Protein AF-M1PTQ7-F1 (afdb_monomer)

Mean predicted aligned error: 2.73 Å

Nearest PDB structures (foldseek):
  9ecn-assembly1_A  TM=9.969E-01  e=2.741E-18  Methanosarcina acetivorans C2A
  5a8k-assembly1_D  TM=1.002E+00  e=1.814E-17  Methanothermobacter wolfeii
  1hbm-assembly1_A  TM=9.998E-01  e=2.780E-17  Methanothermobacter thermautotrophicus
  5a8r-assembly2_J  TM=9.959E-01  e=5.115E-17  Methanothermobacter marburgensis
  7b2c-assembly1_A  TM=9.766E-01  e=1.109E-13  Candidatus Ethanoperedens thermophilum

Solvent-accessible surface area (backbone atoms only — not comparable to full-atom values): 9252 Å² total; per-residue (Å²): 110,89,71,41,51,69,34,33,38,57,31,32,65,72,64,53,72,73,43,63,68,94,39,47,55,54,47,74,81,67,27,52,68,73,57,23,55,53,50,22,65,72,46,30,85,46,75,46,77,55,74,39,67,35,64,70,55,48,72,74,61,45,43,50,48,50,53,55,55,50,24,56,52,51,46,52,48,48,29,66,75,68,70,48,67,93,81,42,75,71,52,53,54,48,42,43,33,41,63,56,81,69,50,83,72,75,11,48,65,41,60,78,95,64,62,42,51,28,46,34,74,91,34,44,47,70,67,60,54,44,69,70,44,67,33,47,61,74,33,73,89,37,66,66,60,22,50,47,49,36,50,56,53,43,50,49,49,50,46,63,64,64,70,94

Foldseek 3Di:
DVQWDKAKEALDPVVQVVDDVVRYPQLPVQFDPVVSNVVSVVRPGHMDMDGDDDPVVCVVDHLQVRLVVQLVVQLVCCCVVVVNDDDDPVSVVSSCCSRPVPDDFQFPADDPVLGDHTNALVRHDLVSLLVVQSLCRVCVPCVVRSVVSSVVVCCCRCPVPNVD

Structure (mmCIF, N/CA/C/O backbone):
data_AF-M1PTQ7-F1
#
_entry.id   AF-M1PTQ7-F1
#
loop_
_atom_site.group_PDB
_atom_site.id
_atom_site.type_symbol
_atom_site.label_atom_id
_atom_site.label_alt_id
_atom_site.label_comp_id
_atom_site.label_asym_id
_atom_site.label_entity_id
_atom_site.label_seq_id
_atom_site.pdbx_PDB_ins_code
_atom_site.Cartn_x
_atom_site.Cartn_y
_atom_site.Cartn_z
_atom_site.occupancy
_atom_site.B_iso_or_equiv
_atom_site.auth_seq_id
_atom_site.auth_comp_id
_atom_site.auth_asym_id
_atom_site.auth_atom_id
_atom_site.pdbx_PDB_model_num
ATOM 1 N N . VAL A 1 1 ? -4.845 10.391 -15.802 1.00 89.56 1 VAL A N 1
ATOM 2 C CA . VAL A 1 1 ? -4.223 9.327 -14.965 1.00 89.56 1 VAL A CA 1
ATOM 3 C C . VAL A 1 1 ? -4.794 9.469 -13.569 1.00 89.56 1 VAL A C 1
ATOM 5 O O . VAL A 1 1 ? -4.085 9.716 -12.604 1.00 89.56 1 VAL A O 1
ATOM 8 N N . ASP A 1 2 ? -6.119 9.417 -13.503 1.00 96.50 2 ASP A N 1
ATOM 9 C CA . ASP A 1 2 ? -6.883 10.065 -12.429 1.00 96.50 2 ASP A CA 1
ATOM 10 C C . ASP A 1 2 ? -6.934 9.187 -11.172 1.00 96.50 2 ASP A C 1
ATOM 12 O O . ASP A 1 2 ? -7.308 9.625 -10.092 1.00 96.50 2 ASP A O 1
ATOM 16 N N . ASP A 1 3 ? -6.502 7.940 -11.330 1.00 97.75 3 ASP A N 1
ATOM 17 C CA . ASP A 1 3 ? -6.319 6.915 -10.317 1.00 97.75 3 ASP A CA 1
ATOM 18 C C . ASP A 1 3 ? -4.918 6.930 -9.674 1.00 97.75 3 ASP A C 1
ATOM 20 O O . ASP A 1 3 ? -4.655 6.149 -8.762 1.00 97.75 3 ASP A O 1
ATOM 24 N N . CYS A 1 4 ? -4.017 7.810 -10.124 1.00 98.38 4 CYS A N 1
ATOM 25 C CA . CYS A 1 4 ? -2.666 7.950 -9.583 1.00 98.38 4 CYS A CA 1
ATOM 26 C C . CYS A 1 4 ? -2.632 8.969 -8.440 1.00 98.38 4 CYS A C 1
ATOM 28 O O . CYS A 1 4 ? -2.864 10.158 -8.660 1.00 98.38 4 CYS A O 1
ATOM 30 N N . TYR A 1 5 ? -2.288 8.532 -7.230 1.00 98.56 5 TYR A N 1
ATOM 31 C CA . TYR A 1 5 ? -2.229 9.402 -6.054 1.00 98.56 5 TYR A CA 1
ATOM 32 C C . TYR A 1 5 ? -1.288 8.858 -4.972 1.00 98.56 5 TYR A C 1
ATOM 34 O O . TYR A 1 5 ? -0.859 7.702 -5.003 1.00 98.56 5 TYR A O 1
ATOM 42 N N . VAL A 1 6 ? -0.999 9.704 -3.982 1.00 98.69 6 VAL A N 1
ATOM 43 C CA . VAL A 1 6 ? -0.310 9.326 -2.744 1.00 98.69 6 VAL A CA 1
ATOM 44 C C . VAL A 1 6 ? -1.160 9.759 -1.560 1.00 98.69 6 VAL A C 1
ATOM 46 O O . VAL A 1 6 ? -1.653 10.886 -1.527 1.00 98.69 6 VAL A O 1
ATOM 49 N N . LYS A 1 7 ? -1.323 8.863 -0.589 1.00 98.69 7 LYS A N 1
ATOM 50 C CA . LYS A 1 7 ? -1.842 9.196 0.741 1.00 98.69 7 LYS A CA 1
ATOM 51 C C . LYS A 1 7 ? -0.894 8.695 1.816 1.00 98.69 7 LYS A C 1
ATOM 53 O O . LYS A 1 7 ? -0.064 7.830 1.548 1.00 98.69 7 LYS A O 1
ATOM 58 N N . VAL A 1 8 ? -1.032 9.211 3.028 1.00 98.69 8 VAL A N 1
ATOM 59 C CA . VAL A 1 8 ? -0.227 8.820 4.185 1.00 98.69 8 VAL A CA 1
ATOM 60 C C . VAL A 1 8 ? -1.081 8.233 5.296 1.00 98.69 8 VAL A C 1
ATOM 62 O O . VAL A 1 8 ? -2.249 8.585 5.433 1.00 98.69 8 VAL A O 1
ATOM 65 N N . PHE A 1 9 ? -0.498 7.353 6.100 1.00 98.56 9 PHE A N 1
ATOM 66 C CA . PHE A 1 9 ? -1.035 6.960 7.401 1.00 98.56 9 PHE A CA 1
ATOM 67 C C . PHE A 1 9 ? 0.083 6.965 8.442 1.00 98.56 9 PHE A C 1
ATOM 69 O O . PHE A 1 9 ? 1.259 6.797 8.113 1.00 98.56 9 PHE A O 1
ATOM 76 N N . THR A 1 10 ? -0.298 7.158 9.697 1.00 98.62 10 THR A N 1
ATOM 77 C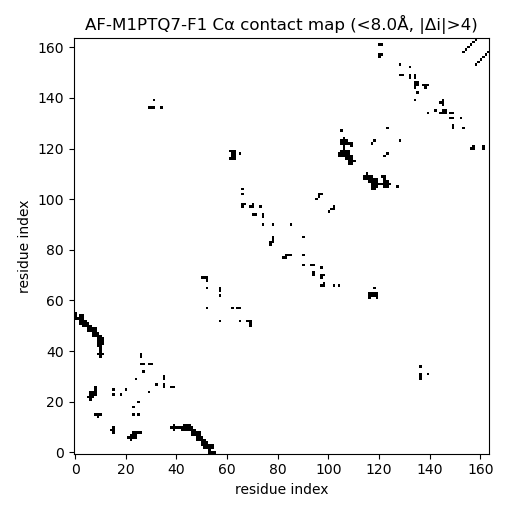 CA . THR A 1 10 ? 0.590 7.172 10.861 1.00 98.62 10 THR A CA 1
ATOM 78 C C . THR A 1 10 ? -0.169 6.617 12.066 1.00 98.62 10 THR A C 1
ATOM 80 O O . THR A 1 10 ? -1.402 6.633 12.076 1.00 98.62 10 THR A O 1
ATOM 83 N N . GLY A 1 11 ? 0.558 6.088 13.050 1.00 98.12 11 GLY A N 1
ATOM 84 C CA . GLY A 1 11 ? 0.010 5.739 14.363 1.00 98.12 11 GLY A CA 1
ATOM 85 C C . GLY A 1 11 ? 0.070 6.892 15.370 1.00 98.12 11 GLY A C 1
ATOM 86 O O . GLY A 1 11 ? -0.420 6.741 16.486 1.00 98.12 11 GLY A O 1
ATOM 87 N N . ASP A 1 12 ? 0.676 8.017 14.983 1.00 98.19 12 ASP A N 1
ATOM 88 C CA . ASP A 1 12 ? 0.768 9.245 15.771 1.00 98.19 12 ASP A CA 1
ATOM 89 C C . ASP A 1 12 ? -0.435 10.153 15.488 1.00 98.19 12 ASP A C 1
ATOM 91 O O . ASP A 1 12 ? -0.528 10.741 14.409 1.00 98.19 12 ASP A O 1
ATOM 95 N N . ASP A 1 13 ? -1.357 10.239 16.448 1.00 96.88 13 ASP A N 1
ATOM 96 C CA . ASP A 1 13 ? -2.594 11.015 16.316 1.00 96.88 13 ASP A CA 1
ATOM 97 C C . ASP A 1 13 ? -2.322 12.524 16.189 1.00 96.88 13 ASP A C 1
ATOM 99 O O . ASP A 1 13 ? -2.987 13.187 15.399 1.00 96.88 13 ASP A O 1
ATOM 103 N N . GLU A 1 14 ? -1.299 13.056 16.872 1.00 96.44 14 GLU A N 1
ATOM 104 C CA . GLU A 1 14 ? -0.935 14.479 16.766 1.00 96.44 14 GLU A CA 1
ATOM 105 C C . GLU A 1 14 ? -0.475 14.805 15.340 1.00 96.44 14 GLU A C 1
ATOM 107 O O . GLU A 1 14 ? -0.935 15.766 14.726 1.00 96.44 14 GLU A O 1
ATOM 112 N N . MET A 1 15 ? 0.373 13.944 14.767 1.00 96.50 15 MET A N 1
ATOM 113 C CA . MET A 1 15 ? 0.805 14.092 13.376 1.00 96.50 15 MET A CA 1
ATOM 114 C C . MET A 1 15 ? -0.359 13.902 12.394 1.00 96.50 15 MET A C 1
ATOM 116 O O . MET A 1 15 ? -0.412 14.570 11.364 1.00 96.50 15 MET A O 1
ATOM 120 N N . ALA A 1 16 ? -1.275 12.969 12.670 1.00 97.31 16 ALA A N 1
ATOM 121 C CA . ALA A 1 16 ? -2.433 12.731 11.816 1.00 97.31 16 ALA A CA 1
ATOM 122 C C . ALA A 1 16 ? -3.366 13.951 11.762 1.00 97.31 16 ALA A C 1
ATOM 124 O O . ALA A 1 16 ? -3.870 14.265 10.683 1.00 97.31 16 ALA A O 1
ATOM 125 N N . ASP A 1 17 ? -3.567 14.637 12.888 1.00 96.69 17 ASP A N 1
ATOM 126 C CA . ASP A 1 17 ? -4.433 15.816 12.991 1.00 96.69 17 ASP A CA 1
ATOM 127 C C . ASP A 1 17 ? -3.871 17.037 12.240 1.00 96.69 17 ASP A C 1
ATOM 129 O O . ASP A 1 17 ? -4.643 17.837 11.703 1.00 96.69 17 ASP A O 1
ATOM 133 N N . ASP A 1 18 ? -2.544 17.140 12.123 1.00 96.81 18 ASP A N 1
ATOM 134 C CA . ASP A 1 18 ? -1.862 18.206 11.375 1.00 96.81 18 ASP A CA 1
ATOM 135 C C . ASP A 1 18 ? -1.809 17.958 9.852 1.00 96.81 18 ASP A C 1
ATOM 137 O O . ASP A 1 18 ? -1.498 18.865 9.070 1.00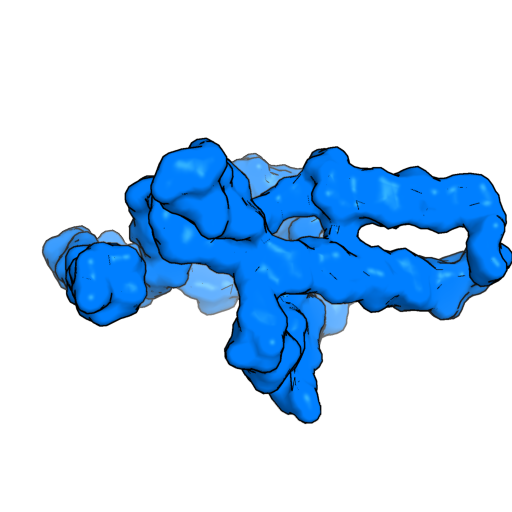 96.81 18 ASP A O 1
ATOM 141 N N . ILE A 1 19 ? -2.105 16.737 9.394 1.00 97.44 19 ILE A N 1
ATOM 142 C CA . ILE A 1 19 ? -2.119 16.399 7.966 1.00 97.44 19 ILE A CA 1
ATOM 143 C C . ILE A 1 19 ? -3.473 16.764 7.356 1.00 97.44 19 ILE A C 1
ATOM 145 O O . ILE A 1 19 ? -4.530 16.308 7.786 1.00 97.44 19 ILE A O 1
ATOM 149 N N . GLU A 1 20 ? -3.429 17.508 6.251 1.00 97.81 20 GLU A N 1
ATOM 150 C CA . GLU A 1 20 ? -4.610 17.851 5.462 1.00 97.81 20 GLU A CA 1
ATOM 151 C C . GLU A 1 20 ? -5.433 16.585 5.085 1.00 97.81 20 GLU A C 1
ATOM 153 O O . GLU A 1 20 ? -4.912 15.685 4.406 1.00 97.81 20 GLU A O 1
ATOM 158 N N . PRO A 1 21 ? -6.725 16.499 5.478 1.00 97.19 21 PRO A N 1
ATOM 159 C CA . PRO A 1 21 ? -7.529 15.280 5.370 1.00 97.19 21 PRO A CA 1
ATOM 160 C C . PRO A 1 21 ? -7.599 14.618 3.991 1.00 97.19 21 PRO A C 1
ATOM 162 O O . PRO A 1 21 ? -7.747 13.394 3.922 1.00 97.19 21 PRO A O 1
ATOM 165 N N . GLN A 1 22 ? -7.490 15.366 2.886 1.00 97.50 22 GLN A N 1
ATOM 166 C CA . GLN A 1 22 ? -7.474 14.757 1.542 1.00 97.50 22 GLN A CA 1
ATOM 167 C C . GLN A 1 22 ? -6.289 13.796 1.326 1.00 97.50 22 GLN A C 1
ATOM 169 O O . GLN A 1 22 ? -6.419 12.837 0.555 1.00 97.50 22 GLN A O 1
ATOM 174 N N . PHE A 1 23 ? -5.173 13.995 2.034 1.00 98.19 23 PHE A N 1
ATOM 175 C CA . PHE A 1 23 ? -3.968 13.166 1.924 1.00 98.19 23 PHE A CA 1
ATOM 176 C C . PHE A 1 23 ? -3.868 12.088 3.005 1.00 98.19 23 PHE A C 1
ATOM 178 O O . PHE A 1 23 ? -2.992 11.231 2.920 1.00 98.19 23 PHE A O 1
ATOM 185 N N . LEU A 1 24 ? -4.766 12.080 3.991 1.00 98.44 24 LEU A N 1
ATOM 186 C CA . LEU A 1 24 ? -4.711 11.162 5.123 1.00 98.44 24 LEU A CA 1
ATOM 187 C C . LEU A 1 24 ? -5.584 9.914 4.902 1.00 98.44 24 LEU A C 1
ATOM 189 O O . LEU A 1 24 ? -6.778 9.991 4.598 1.00 98.44 24 LEU A O 1
ATOM 193 N N . LEU A 1 25 ? -5.001 8.740 5.125 1.00 98.38 25 LEU A N 1
ATOM 194 C CA . LEU A 1 25 ? -5.713 7.493 5.401 1.00 98.38 25 LEU A CA 1
ATOM 195 C C . LEU A 1 25 ? -5.934 7.396 6.914 1.00 98.38 25 LEU A C 1
ATOM 197 O O . LEU A 1 25 ? -5.125 6.839 7.650 1.00 98.38 25 LEU A O 1
ATOM 201 N N . ASN A 1 26 ? -7.033 7.988 7.378 1.00 97.62 26 ASN A N 1
ATOM 202 C CA . ASN A 1 26 ? -7.331 8.08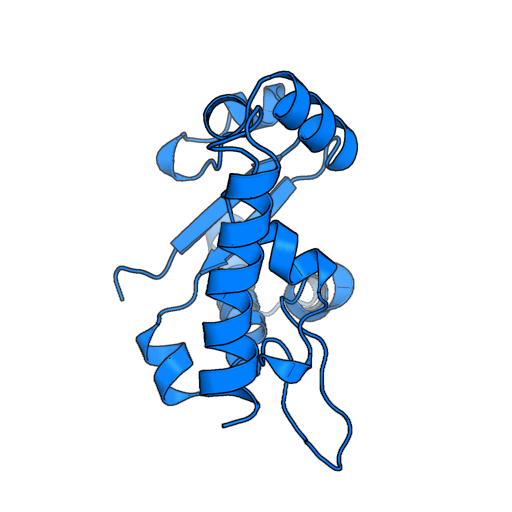7 8.804 1.00 97.62 26 ASN A CA 1
ATOM 203 C C . ASN A 1 26 ? -7.757 6.718 9.373 1.00 97.62 26 ASN A C 1
ATOM 205 O O . ASN A 1 26 ? -8.813 6.191 9.010 1.00 97.62 26 ASN A O 1
ATOM 209 N N . LEU A 1 27 ? -6.939 6.158 10.270 1.00 97.50 27 LEU A N 1
ATOM 210 C CA . LEU A 1 27 ? -7.139 4.817 10.823 1.00 97.50 27 LEU A CA 1
ATOM 211 C C . LEU A 1 27 ? -8.411 4.715 11.677 1.00 97.50 27 LEU A C 1
ATOM 213 O O . LEU A 1 27 ? -9.149 3.742 11.539 1.00 97.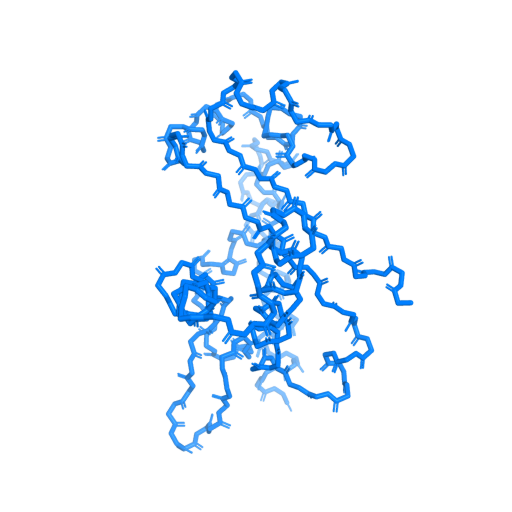50 27 LEU A O 1
ATOM 217 N N . ASP A 1 28 ? -8.730 5.733 12.476 1.00 96.75 28 ASP A N 1
ATOM 218 C CA . ASP A 1 28 ? -9.930 5.738 13.326 1.00 96.75 28 ASP A CA 1
ATOM 219 C C . ASP A 1 28 ? -11.233 5.835 12.517 1.00 96.75 28 ASP A C 1
ATOM 221 O O . ASP A 1 28 ? -12.276 5.337 12.941 1.00 96.75 28 ASP A O 1
ATOM 225 N N . LYS A 1 29 ? -11.186 6.433 11.319 1.00 96.31 29 LYS A N 1
ATOM 226 C CA . LYS A 1 29 ? -12.326 6.452 10.384 1.00 96.31 29 LYS A CA 1
ATOM 227 C C . LYS A 1 29 ? -12.474 5.146 9.609 1.00 96.31 29 LYS A C 1
ATOM 229 O O . LYS A 1 29 ? -13.583 4.793 9.208 1.00 96.31 29 LYS A O 1
ATOM 234 N N . LEU A 1 30 ? -11.365 4.468 9.321 1.00 96.81 30 LEU A N 1
ATOM 235 C CA . LEU A 1 30 ? -11.353 3.289 8.454 1.00 96.81 30 LEU A CA 1
ATOM 236 C C . LEU A 1 30 ? -11.580 1.984 9.218 1.00 96.81 30 LEU A C 1
ATOM 238 O O . LEU A 1 30 ? -12.140 1.049 8.637 1.00 96.81 30 LEU A O 1
ATOM 242 N N . PHE A 1 31 ? -11.172 1.909 10.484 1.00 97.94 31 PHE A N 1
ATOM 243 C CA . PHE A 1 31 ? -11.159 0.673 11.260 1.00 97.94 31 PHE A CA 1
ATOM 244 C C . PHE A 1 31 ? -12.025 0.768 12.524 1.00 97.94 31 PHE A C 1
ATOM 246 O O . PHE A 1 31 ? -12.121 1.831 13.134 1.00 97.94 31 PHE A O 1
ATOM 253 N N . PRO A 1 32 ? -12.621 -0.351 12.982 1.00 97.44 32 PRO A N 1
ATOM 254 C CA . PRO A 1 32 ? -13.226 -0.419 14.309 1.00 97.44 32 PRO A CA 1
ATOM 255 C C . PRO A 1 32 ? -12.213 -0.048 15.398 1.00 97.44 32 PRO A C 1
ATOM 257 O O . PRO A 1 32 ? -11.045 -0.415 15.293 1.00 97.44 32 PRO A O 1
ATOM 260 N N . ALA A 1 33 ? -12.666 0.590 16.482 1.00 97.31 33 ALA A N 1
ATOM 261 C CA . ALA A 1 33 ? -11.794 1.176 17.509 1.00 97.31 33 ALA A CA 1
ATOM 262 C C . ALA A 1 33 ? -10.698 0.228 18.038 1.00 97.31 33 ALA A C 1
ATOM 264 O O . ALA A 1 33 ? -9.547 0.628 18.189 1.00 97.31 33 ALA A O 1
ATOM 265 N N . LYS A 1 34 ? -11.027 -1.052 18.272 1.00 96.75 34 LYS A N 1
ATOM 266 C CA . LYS A 1 34 ? -10.047 -2.057 18.720 1.00 96.75 34 LYS A CA 1
ATOM 267 C C . LYS A 1 34 ? -8.948 -2.298 17.677 1.00 96.75 34 LYS A C 1
ATOM 269 O O . LYS A 1 34 ? -7.777 -2.382 18.036 1.00 96.75 34 LYS A O 1
ATOM 274 N N . SER A 1 35 ? -9.325 -2.417 16.406 1.00 96.81 35 SER A N 1
ATOM 275 C CA . SER A 1 35 ? -8.388 -2.625 15.299 1.00 96.81 35 SER A CA 1
ATOM 276 C C . SER A 1 35 ? -7.573 -1.364 15.027 1.00 96.81 35 SER A C 1
ATOM 278 O O . SER A 1 35 ? -6.361 -1.462 14.875 1.00 96.81 35 SER A O 1
ATOM 280 N N . ALA A 1 36 ? -8.203 -0.184 15.049 1.00 98.12 36 ALA A N 1
ATOM 281 C CA . ALA A 1 36 ? -7.516 1.097 14.905 1.00 98.12 36 ALA A CA 1
ATOM 282 C C . ALA A 1 36 ? -6.432 1.265 15.980 1.00 98.12 36 ALA A C 1
ATOM 284 O O . ALA A 1 36 ? -5.279 1.519 15.646 1.00 98.12 36 ALA A O 1
ATOM 285 N N . ALA A 1 37 ? -6.755 1.015 17.253 1.00 98.25 37 ALA A N 1
ATOM 286 C CA . ALA A 1 37 ? -5.785 1.082 18.346 1.00 98.25 37 ALA A CA 1
ATOM 287 C C . ALA A 1 37 ? -4.611 0.101 18.163 1.00 98.25 37 ALA A C 1
ATOM 289 O O . ALA A 1 37 ? -3.459 0.475 18.375 1.00 98.25 37 ALA A O 1
ATOM 290 N N . ALA A 1 38 ? -4.886 -1.136 17.735 1.00 98.19 38 ALA A N 1
ATOM 291 C CA . ALA A 1 38 ? -3.842 -2.126 17.471 1.00 98.19 38 ALA A CA 1
AT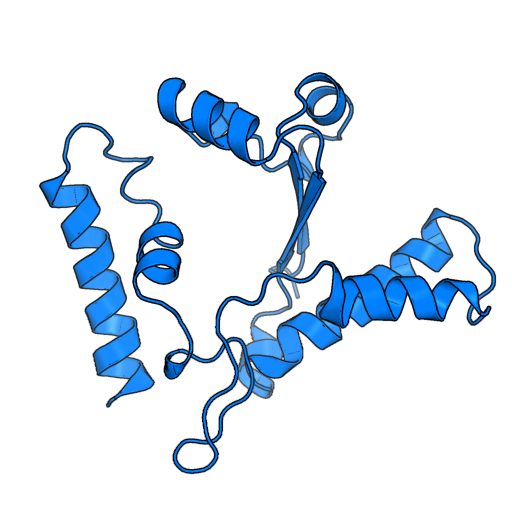OM 292 C C . ALA A 1 38 ? -2.929 -1.711 16.304 1.00 98.19 38 ALA A C 1
ATOM 294 O O . ALA A 1 38 ? -1.708 -1.822 16.408 1.00 98.19 38 ALA A O 1
ATOM 295 N N . LEU A 1 39 ? -3.509 -1.191 15.219 1.00 98.19 39 LEU A N 1
ATOM 296 C CA . LEU A 1 39 ? -2.765 -0.700 14.059 1.00 98.19 39 LEU A CA 1
ATOM 297 C C . LEU A 1 39 ? -1.922 0.526 14.415 1.00 98.19 39 LEU A C 1
ATOM 299 O O . LEU A 1 39 ? -0.740 0.555 14.087 1.00 98.19 39 LEU A O 1
ATOM 303 N N . LYS A 1 40 ? -2.483 1.497 15.144 1.00 98.38 40 LYS A N 1
ATOM 304 C CA . LYS A 1 40 ? -1.739 2.670 15.623 1.00 98.38 40 LYS A CA 1
ATOM 305 C C . LYS A 1 40 ? -0.564 2.266 16.508 1.00 98.38 40 LYS A C 1
ATOM 307 O O . LYS A 1 40 ? 0.542 2.754 16.306 1.00 98.38 40 LYS A O 1
ATOM 312 N N . ALA A 1 41 ? -0.763 1.314 17.420 1.00 98.50 41 ALA A N 1
ATOM 313 C CA . ALA A 1 41 ? 0.317 0.790 18.252 1.00 98.50 41 ALA A CA 1
ATOM 314 C C . ALA A 1 41 ? 1.417 0.090 17.430 1.00 98.50 41 ALA A C 1
ATOM 316 O O . ALA A 1 41 ? 2.596 0.246 17.740 1.00 98.50 41 ALA A O 1
ATOM 317 N N . ALA A 1 42 ? 1.048 -0.657 16.385 1.00 98.19 42 ALA A N 1
ATOM 318 C CA . ALA A 1 42 ? 2.001 -1.351 15.519 1.00 98.19 42 ALA A CA 1
ATOM 319 C C . ALA A 1 42 ? 2.786 -0.396 14.602 1.00 98.19 42 ALA A C 1
ATOM 321 O O . ALA A 1 42 ? 3.976 -0.602 14.377 1.00 98.19 42 ALA A O 1
ATOM 322 N N . VAL A 1 43 ? 2.130 0.648 14.087 1.00 98.00 43 VAL A N 1
ATOM 323 C CA . VAL A 1 43 ? 2.762 1.691 13.262 1.00 98.00 43 VAL A CA 1
ATOM 324 C C . VAL A 1 43 ? 3.613 2.631 14.124 1.00 98.00 43 VAL A C 1
ATOM 326 O O . VAL A 1 43 ? 4.661 3.106 13.685 1.00 98.00 43 VAL A O 1
ATOM 329 N N . GLY A 1 44 ? 3.193 2.882 15.365 1.00 97.88 44 GLY A N 1
ATOM 330 C CA . GLY A 1 44 ? 3.859 3.795 16.285 1.00 97.88 44 GLY A CA 1
ATOM 331 C C . GLY A 1 44 ? 3.937 5.213 15.718 1.00 97.88 44 GLY A C 1
ATOM 332 O O . GLY A 1 44 ? 3.033 5.673 15.027 1.00 97.88 44 GLY A O 1
ATOM 333 N N . LYS A 1 45 ? 5.055 5.899 15.976 1.00 97.69 45 LYS A N 1
ATOM 334 C CA . LYS A 1 45 ? 5.297 7.266 15.481 1.00 97.69 45 LYS A CA 1
ATOM 335 C C . LYS A 1 45 ? 5.782 7.343 14.030 1.00 97.69 45 LYS A C 1
ATOM 337 O O . LYS A 1 45 ? 6.214 8.397 13.571 1.00 97.69 45 LYS A O 1
ATOM 342 N N . SER A 1 46 ? 5.799 6.221 13.317 1.00 97.25 46 SER A N 1
ATOM 343 C CA . SER A 1 46 ? 6.208 6.194 11.916 1.00 97.25 46 SER A CA 1
ATOM 344 C C . SER A 1 46 ? 5.071 6.641 11.003 1.00 97.25 46 SER A C 1
ATOM 346 O O . SER A 1 46 ? 3.900 6.389 11.269 1.00 97.25 46 SER A O 1
ATOM 348 N N . MET A 1 47 ? 5.435 7.250 9.877 1.00 96.56 47 MET A N 1
ATOM 349 C CA . MET A 1 47 ? 4.512 7.608 8.806 1.00 96.56 47 MET A CA 1
ATOM 350 C C . MET A 1 47 ? 4.858 6.817 7.547 1.00 96.56 47 MET A C 1
ATOM 352 O O . MET A 1 47 ? 6.026 6.715 7.168 1.00 96.56 47 MET A O 1
ATOM 356 N N . PHE A 1 48 ? 3.835 6.301 6.874 1.00 98.38 48 PHE A N 1
ATOM 357 C CA . PHE A 1 48 ? 3.968 5.527 5.645 1.00 98.38 48 PHE A CA 1
ATOM 358 C C . PHE A 1 48 ? 3.175 6.170 4.514 1.00 98.38 48 PHE A C 1
ATOM 360 O O . PHE A 1 48 ? 2.092 6.707 4.732 1.00 98.38 48 PHE A O 1
ATOM 367 N N . GLN A 1 49 ? 3.709 6.083 3.296 1.00 98.62 49 GLN A N 1
ATOM 368 C CA . GLN A 1 49 ? 3.043 6.527 2.073 1.00 98.62 49 GLN A CA 1
ATOM 369 C C . GLN A 1 49 ? 2.437 5.325 1.341 1.00 98.62 49 GLN A C 1
ATOM 371 O O . GLN A 1 49 ? 3.148 4.393 0.969 1.00 98.62 49 GLN A O 1
ATOM 376 N N . ALA A 1 50 ? 1.132 5.372 1.087 1.00 98.19 50 ALA A N 1
ATOM 377 C CA . ALA A 1 50 ? 0.438 4.482 0.168 1.00 98.19 50 ALA A CA 1
ATOM 378 C C . ALA A 1 50 ? 0.431 5.127 -1.226 1.00 98.19 50 ALA A C 1
ATOM 380 O O . ALA A 1 50 ? -0.313 6.080 -1.479 1.00 98.19 50 ALA A O 1
ATOM 381 N N . VAL A 1 51 ? 1.293 4.629 -2.116 1.00 98.50 51 VAL A N 1
ATOM 382 C CA . VAL A 1 51 ? 1.491 5.171 -3.468 1.00 98.50 51 VAL A CA 1
ATOM 383 C C . VAL A 1 51 ? 0.781 4.300 -4.496 1.00 98.50 51 VAL A C 1
ATOM 385 O O . VAL A 1 51 ? 1.072 3.111 -4.619 1.00 98.50 51 VAL A O 1
ATOM 388 N N . HIS A 1 52 ? -0.116 4.910 -5.266 1.00 98.38 52 HIS A N 1
ATOM 389 C CA . HIS A 1 52 ? -0.836 4.274 -6.363 1.00 98.38 52 HIS A CA 1
ATOM 390 C C . HIS A 1 52 ? -0.337 4.858 -7.686 1.00 98.38 52 HIS A C 1
ATOM 392 O O . HIS A 1 52 ? -0.512 6.048 -7.947 1.00 98.38 52 HIS A O 1
ATOM 398 N N . ILE A 1 53 ? 0.307 4.029 -8.513 1.00 98.62 53 ILE A N 1
ATOM 399 C CA . ILE A 1 53 ? 0.717 4.416 -9.872 1.00 98.62 53 ILE A CA 1
ATOM 400 C C . ILE A 1 53 ? -0.474 4.286 -10.836 1.00 98.62 53 ILE A C 1
ATOM 402 O O . ILE A 1 53 ? -1.415 3.555 -10.526 1.00 98.62 53 ILE A O 1
ATOM 406 N N . PRO A 1 54 ? -0.456 4.930 -12.018 1.00 98.69 54 PRO A N 1
ATOM 407 C CA . PRO A 1 54 ? -1.582 4.838 -12.938 1.00 98.69 54 PRO A CA 1
ATOM 408 C C . PRO A 1 54 ? -1.823 3.393 -13.397 1.00 98.69 54 PRO A C 1
ATOM 410 O O . PRO A 1 54 ? -0.898 2.723 -13.870 1.00 98.69 54 PRO A O 1
ATOM 413 N N . THR A 1 55 ? -3.075 2.938 -13.379 1.00 98.62 55 THR A N 1
ATOM 414 C CA . THR A 1 55 ? -3.466 1.596 -13.847 1.00 98.62 55 THR A CA 1
ATOM 415 C C . THR A 1 55 ? -3.016 1.366 -15.286 1.00 98.62 55 THR A C 1
ATOM 417 O O . THR A 1 55 ? -2.549 0.283 -15.626 1.00 98.62 55 THR A O 1
ATOM 420 N N . THR A 1 56 ? -3.084 2.393 -16.141 1.00 98.44 56 THR A N 1
ATOM 421 C CA . THR A 1 56 ? -2.628 2.292 -17.538 1.00 98.44 56 THR A CA 1
ATOM 422 C C . THR A 1 56 ? -1.133 1.967 -17.652 1.00 98.44 56 THR A C 1
ATOM 424 O O . THR A 1 56 ? -0.737 1.196 -18.523 1.00 98.44 56 THR A O 1
ATOM 427 N N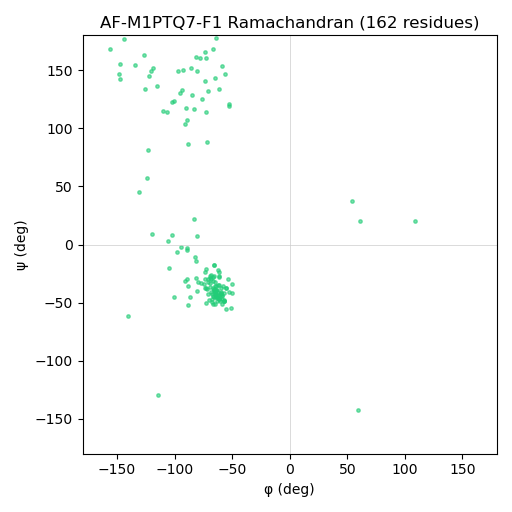 . VAL A 1 57 ? -0.303 2.475 -16.733 1.00 98.50 57 VAL A N 1
ATOM 428 C CA . VAL A 1 57 ? 1.132 2.157 -16.673 1.00 98.50 57 VAL A CA 1
ATOM 429 C C . VAL A 1 57 ? 1.316 0.716 -16.225 1.00 98.50 57 VAL A C 1
ATOM 431 O O . VAL A 1 57 ? 2.025 -0.033 -16.887 1.00 98.50 57 VAL A O 1
ATOM 434 N N . SER A 1 58 ? 0.630 0.298 -15.157 1.00 98.19 58 SER A N 1
ATOM 435 C CA . SER A 1 58 ? 0.715 -1.084 -14.670 1.00 98.19 58 SER A CA 1
ATOM 436 C C . SER A 1 58 ? 0.268 -2.102 -15.726 1.00 98.19 58 SER A C 1
ATOM 438 O O . SER A 1 58 ? 0.901 -3.140 -15.867 1.00 98.19 58 SER A O 1
ATOM 440 N N . ARG A 1 59 ? -0.766 -1.785 -16.518 1.00 98.38 59 ARG A N 1
ATOM 441 C CA . ARG A 1 59 ? -1.233 -2.625 -17.635 1.00 98.38 59 ARG A CA 1
ATOM 442 C C . ARG A 1 59 ? -0.280 -2.649 -18.830 1.00 98.38 59 ARG A C 1
ATOM 444 O O . ARG A 1 59 ? -0.258 -3.635 -19.556 1.00 98.38 59 ARG A O 1
ATOM 451 N N . THR A 1 60 ? 0.432 -1.551 -19.076 1.00 98.62 60 THR A N 1
ATOM 452 C CA . THR A 1 60 ? 1.387 -1.432 -20.193 1.00 98.62 60 THR A CA 1
ATOM 453 C C . THR A 1 60 ? 2.734 -2.070 -19.850 1.00 98.62 60 THR A C 1
ATOM 455 O O . THR A 1 60 ? 3.449 -2.522 -20.742 1.00 98.62 60 THR A O 1
ATOM 458 N N . CYS A 1 61 ? 3.086 -2.089 -18.566 1.00 98.50 61 CYS A N 1
ATOM 459 C CA . CYS A 1 61 ? 4.350 -2.592 -18.048 1.00 98.50 61 CYS A CA 1
ATOM 460 C C . CYS A 1 61 ? 4.117 -3.838 -17.173 1.00 98.50 61 CYS A C 1
ATOM 462 O O . CYS A 1 61 ? 3.486 -4.794 -17.613 1.00 98.50 61 CYS A O 1
ATOM 464 N N . ASP A 1 62 ? 4.673 -3.844 -15.962 1.00 98.25 62 ASP A N 1
ATOM 465 C CA . ASP A 1 62 ? 4.643 -4.959 -15.018 1.00 98.25 62 ASP A CA 1
ATOM 466 C C . ASP A 1 62 ? 4.537 -4.464 -13.562 1.00 98.25 62 ASP A C 1
ATOM 468 O O . ASP A 1 62 ? 4.585 -3.257 -13.282 1.00 98.25 62 ASP A O 1
ATOM 472 N N . GLY A 1 63 ? 4.434 -5.394 -12.607 1.00 98.06 63 GLY A N 1
ATOM 473 C CA . GLY A 1 63 ? 4.430 -5.078 -11.176 1.00 98.06 63 GLY A CA 1
ATOM 474 C C . GLY A 1 63 ? 5.731 -4.417 -10.703 1.00 98.06 63 GLY A C 1
ATOM 475 O O . GLY A 1 63 ? 5.704 -3.494 -9.877 1.00 98.06 63 GLY A O 1
ATOM 476 N N . GLY A 1 64 ? 6.868 -4.807 -11.290 1.00 97.38 64 GLY A N 1
ATOM 477 C CA . GLY A 1 64 ? 8.195 -4.274 -10.975 1.00 97.38 64 GLY A CA 1
ATOM 478 C C . GLY A 1 64 ? 8.337 -2.775 -11.245 1.00 97.38 64 GLY A C 1
ATOM 479 O O . GLY A 1 64 ? 9.167 -2.098 -10.623 1.00 97.38 64 GLY A O 1
ATOM 480 N N . THR A 1 65 ? 7.513 -2.235 -12.134 1.00 98.56 65 THR A N 1
ATOM 481 C CA . THR A 1 65 ? 7.461 -0.808 -12.454 1.00 98.56 65 THR A CA 1
ATOM 482 C C . THR A 1 65 ? 6.954 0.030 -11.276 1.00 98.56 65 THR A C 1
ATOM 484 O O . THR A 1 65 ? 7.427 1.151 -11.087 1.00 98.56 65 THR A O 1
ATOM 487 N N . THR A 1 66 ? 6.078 -0.515 -10.426 1.00 98.50 66 THR A N 1
ATOM 488 C CA . THR A 1 66 ? 5.390 0.221 -9.346 1.00 98.50 66 THR A CA 1
ATOM 489 C C . THR A 1 66 ? 6.343 0.934 -8.385 1.00 98.50 66 THR A C 1
ATOM 491 O O . THR A 1 66 ? 6.263 2.152 -8.222 1.00 98.50 66 THR A O 1
ATOM 494 N N . SER A 1 67 ? 7.286 0.211 -7.770 1.00 97.69 67 SER A N 1
ATOM 495 C CA . SER A 1 67 ? 8.208 0.804 -6.786 1.00 97.69 67 SER A CA 1
ATOM 496 C C . SER A 1 67 ? 9.206 1.765 -7.430 1.00 97.69 67 SER A C 1
ATOM 498 O O . SER A 1 67 ? 9.568 2.784 -6.841 1.00 97.69 67 SER A O 1
ATOM 500 N N . ARG A 1 68 ? 9.619 1.482 -8.670 1.00 98.19 68 ARG A N 1
ATOM 501 C CA . ARG A 1 68 ? 10.526 2.349 -9.429 1.00 98.19 68 ARG A CA 1
ATOM 502 C C . ARG A 1 68 ? 9.848 3.669 -9.765 1.00 98.19 68 ARG A C 1
ATOM 504 O O . ARG A 1 68 ? 10.406 4.711 -9.442 1.00 98.19 68 ARG A O 1
ATOM 511 N N . TRP A 1 69 ? 8.649 3.617 -10.344 1.00 98.56 69 TRP A N 1
ATOM 512 C CA . TRP A 1 69 ? 7.843 4.794 -10.664 1.00 98.56 69 TRP A CA 1
ATOM 513 C C . TRP A 1 69 ? 7.581 5.635 -9.414 1.00 98.56 69 TRP A C 1
ATOM 515 O O . TRP A 1 69 ? 7.852 6.834 -9.415 1.00 98.56 69 TRP A O 1
ATOM 525 N N . SER A 1 70 ? 7.137 4.991 -8.329 1.00 98.50 70 SER A N 1
ATOM 526 C CA . SER A 1 70 ? 6.937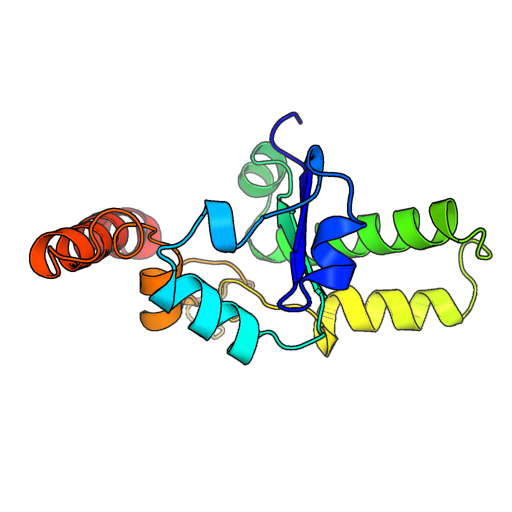 5.630 -7.025 1.00 98.50 70 SER A CA 1
ATOM 527 C C . SER A 1 70 ? 8.177 6.409 -6.582 1.00 98.50 70 SER A C 1
ATOM 529 O O . SER A 1 70 ? 8.105 7.612 -6.341 1.00 98.50 70 SER A O 1
ATOM 531 N N . ALA A 1 71 ? 9.339 5.755 -6.540 1.00 98.31 71 ALA A N 1
ATOM 532 C CA . ALA A 1 71 ? 10.567 6.382 -6.069 1.00 98.31 71 ALA A CA 1
ATOM 533 C C . ALA A 1 71 ? 11.041 7.552 -6.942 1.00 98.31 71 ALA A C 1
ATOM 535 O O . ALA A 1 71 ? 11.570 8.523 -6.403 1.00 98.31 71 ALA A O 1
ATOM 536 N N . MET A 1 72 ? 10.855 7.482 -8.267 1.00 98.25 72 MET A N 1
ATOM 537 C CA . MET A 1 72 ? 11.219 8.598 -9.149 1.00 98.25 72 MET A CA 1
ATOM 538 C C . MET A 1 72 ? 10.404 9.840 -8.795 1.00 98.25 72 MET A C 1
ATOM 540 O O . MET A 1 72 ? 10.966 10.919 -8.617 1.00 98.25 72 MET A O 1
ATOM 544 N N . GLN A 1 73 ? 9.091 9.678 -8.619 1.00 98.31 73 GLN A N 1
ATOM 545 C CA . GLN A 1 73 ? 8.219 10.807 -8.316 1.00 98.31 73 GLN A CA 1
ATOM 546 C C . GLN A 1 73 ? 8.396 11.311 -6.882 1.00 98.31 73 GLN A C 1
ATOM 548 O O . GLN A 1 73 ? 8.43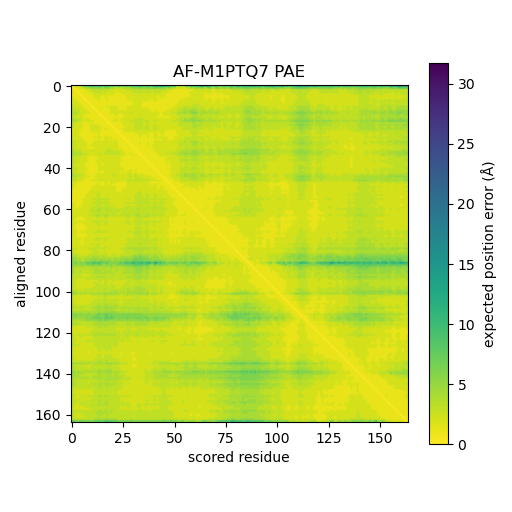4 12.522 -6.692 1.00 98.31 73 GLN A O 1
ATOM 553 N N . ILE A 1 74 ? 8.611 10.426 -5.902 1.00 98.12 74 ILE A N 1
ATOM 554 C CA . ILE A 1 74 ? 8.968 10.826 -4.530 1.00 98.12 74 ILE A CA 1
ATOM 555 C C . ILE A 1 74 ? 10.240 11.681 -4.540 1.00 98.12 74 ILE A C 1
ATOM 557 O O . ILE A 1 74 ? 10.248 12.758 -3.948 1.00 98.12 74 ILE A O 1
ATOM 561 N N . GLY A 1 75 ? 11.295 11.249 -5.241 1.00 97.44 75 GLY A N 1
ATOM 562 C CA . GLY A 1 75 ? 12.548 12.004 -5.328 1.00 97.44 75 GLY A CA 1
ATOM 563 C C . GLY A 1 75 ? 12.348 13.406 -5.909 1.00 97.44 75 GLY A C 1
ATOM 564 O O . GLY A 1 75 ? 12.800 14.390 -5.326 1.00 97.44 75 GLY A O 1
ATOM 565 N N . MET A 1 76 ? 11.600 13.516 -7.011 1.00 98.25 76 MET A N 1
ATOM 566 C CA . MET A 1 76 ? 11.294 14.815 -7.620 1.00 98.25 76 MET A CA 1
ATOM 567 C C . MET A 1 76 ? 10.425 15.700 -6.719 1.00 98.25 76 MET A C 1
ATOM 569 O O . MET A 1 76 ? 10.665 16.905 -6.630 1.00 98.25 76 MET A O 1
ATOM 573 N N . SER A 1 77 ? 9.449 15.118 -6.017 1.00 98.06 77 SER A N 1
ATOM 574 C CA . SER A 1 77 ? 8.621 15.835 -5.046 1.00 98.06 77 SER A CA 1
ATOM 575 C C . SER A 1 77 ? 9.440 16.346 -3.864 1.00 98.06 77 SER A C 1
ATOM 577 O O . SER A 1 77 ? 9.231 17.483 -3.454 1.00 98.06 77 SER A O 1
ATOM 579 N N . PHE A 1 78 ? 10.406 15.572 -3.357 1.00 97.50 78 PHE A N 1
ATOM 580 C CA . PHE A 1 78 ? 11.321 16.035 -2.310 1.00 97.50 78 PHE A CA 1
ATOM 581 C C . PHE A 1 78 ? 12.165 17.221 -2.779 1.00 97.50 78 PHE A C 1
ATOM 583 O O . PHE A 1 78 ? 12.236 18.231 -2.079 1.00 97.50 78 PHE A O 1
ATOM 590 N N . ILE A 1 79 ? 12.738 17.135 -3.984 1.00 98.00 79 ILE A N 1
ATOM 591 C CA . ILE A 1 79 ? 13.520 18.232 -4.569 1.00 98.00 79 ILE A CA 1
ATOM 592 C C . ILE A 1 79 ? 12.679 19.511 -4.651 1.00 98.00 79 ILE A C 1
ATOM 594 O O . ILE A 1 79 ? 13.118 20.569 -4.198 1.00 98.00 79 ILE A O 1
ATOM 598 N N . GLY A 1 80 ? 11.455 19.408 -5.176 1.00 98.12 80 GLY A N 1
ATOM 599 C CA . GLY A 1 80 ? 10.552 20.549 -5.323 1.00 98.12 80 GLY A CA 1
ATOM 600 C C . GLY A 1 80 ? 10.049 21.117 -3.992 1.00 98.12 80 GLY A C 1
ATOM 601 O O . GLY A 1 80 ? 10.083 22.330 -3.794 1.00 98.12 80 GLY A O 1
ATOM 602 N N . ALA A 1 81 ? 9.600 20.259 -3.073 1.00 97.94 81 ALA A N 1
ATOM 603 C CA . ALA A 1 81 ? 8.986 20.674 -1.810 1.00 97.94 81 ALA A CA 1
ATOM 604 C C . ALA A 1 81 ? 10.006 21.230 -0.806 1.00 97.94 81 ALA A C 1
ATOM 606 O O . ALA A 1 81 ? 9.714 22.206 -0.114 1.00 97.94 81 ALA A O 1
ATOM 607 N N . TYR A 1 82 ? 11.209 20.650 -0.753 1.00 97.88 82 TYR A N 1
ATOM 608 C CA . TYR A 1 82 ? 12.248 21.023 0.214 1.00 97.88 82 TYR A CA 1
ATOM 609 C C . TYR A 1 82 ? 13.360 21.898 -0.376 1.00 97.88 82 TYR A C 1
ATOM 611 O O . TYR A 1 82 ? 14.334 22.188 0.314 1.00 97.88 82 TYR A O 1
ATOM 619 N N . LYS A 1 83 ? 13.210 22.366 -1.625 1.00 97.31 83 LYS A N 1
ATOM 620 C CA . LYS A 1 83 ? 14.170 23.254 -2.311 1.00 97.31 83 LYS A CA 1
ATOM 621 C C . LYS A 1 83 ? 15.599 22.695 -2.334 1.00 97.31 83 LYS A C 1
ATOM 623 O O . LYS A 1 83 ? 16.566 23.441 -2.190 1.00 97.31 83 LYS A O 1
ATOM 628 N N . MET A 1 84 ? 15.719 21.382 -2.502 1.00 96.88 84 MET A N 1
ATOM 629 C CA . MET A 1 84 ? 17.016 20.717 -2.635 1.00 96.88 84 MET A CA 1
ATOM 630 C C . MET A 1 84 ? 17.638 21.021 -4.000 1.00 96.88 84 MET A C 1
ATOM 632 O O . MET A 1 84 ? 16.938 21.378 -4.956 1.00 96.88 84 MET A O 1
ATOM 636 N N . CYS A 1 85 ? 18.950 20.840 -4.125 1.00 96.31 85 CYS A N 1
ATOM 637 C CA . CYS A 1 85 ? 19.594 20.917 -5.432 1.00 96.31 85 CYS A CA 1
ATOM 638 C C . CYS A 1 85 ? 19.210 19.689 -6.277 1.00 96.31 85 CYS A C 1
ATOM 640 O O . CYS A 1 85 ? 19.275 18.545 -5.821 1.00 96.31 85 CYS A O 1
ATOM 642 N N . ALA A 1 86 ? 18.806 19.916 -7.530 1.00 95.56 86 ALA A N 1
ATOM 643 C CA . ALA A 1 86 ? 18.360 18.859 -8.433 1.00 95.56 86 ALA A CA 1
ATOM 644 C C . ALA A 1 86 ? 19.538 17.980 -8.895 1.00 95.56 86 ALA A C 1
ATOM 646 O O . ALA A 1 86 ? 20.148 18.233 -9.933 1.00 95.56 86 ALA A O 1
ATOM 647 N N . GLY A 1 87 ? 19.839 16.937 -8.116 1.00 93.62 87 GLY A N 1
ATOM 648 C CA . GLY A 1 87 ? 20.912 15.978 -8.397 1.00 93.62 87 GLY A CA 1
ATOM 649 C C . GLY A 1 87 ? 22.124 16.076 -7.468 1.00 93.62 87 GLY A C 1
ATOM 650 O O . GLY A 1 87 ? 23.200 15.606 -7.835 1.00 93.62 87 GLY A O 1
ATOM 651 N N . GLU A 1 88 ? 21.982 16.670 -6.280 1.00 96.19 88 GLU A N 1
ATOM 652 C CA . GLU A 1 88 ? 23.030 16.587 -5.254 1.00 96.19 88 GLU A CA 1
ATOM 653 C C . GLU A 1 88 ? 23.108 15.201 -4.594 1.00 96.19 88 GLU A C 1
ATOM 655 O O . GLU A 1 88 ? 22.191 14.388 -4.701 1.00 96.19 88 GLU A O 1
ATOM 660 N N . ALA A 1 89 ? 24.201 14.934 -3.871 1.00 96.75 89 ALA A N 1
ATOM 661 C CA . ALA A 1 89 ? 24.473 13.625 -3.272 1.00 9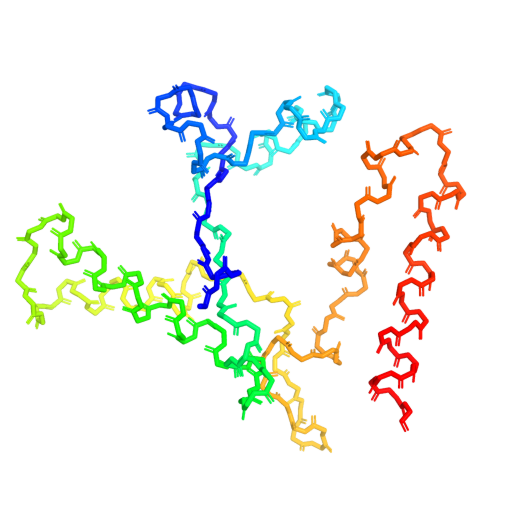6.75 89 ALA A CA 1
ATOM 662 C C . ALA A 1 89 ? 23.337 13.115 -2.362 1.00 96.75 89 ALA A C 1
ATOM 664 O O . ALA A 1 89 ? 23.004 11.935 -2.418 1.00 96.75 89 ALA A O 1
ATOM 665 N N . ALA A 1 90 ? 22.681 14.001 -1.604 1.00 95.38 90 ALA A N 1
ATOM 666 C CA . ALA A 1 90 ? 21.561 13.640 -0.728 1.00 95.38 90 ALA A CA 1
ATOM 667 C C . ALA A 1 90 ? 20.346 13.061 -1.487 1.00 95.38 90 ALA A C 1
ATOM 669 O O . ALA A 1 90 ? 19.550 12.315 -0.918 1.00 95.38 90 ALA A O 1
ATOM 670 N N . VAL A 1 91 ? 20.204 13.339 -2.790 1.00 95.25 91 VAL A N 1
ATOM 671 C CA . VAL A 1 91 ? 19.143 12.743 -3.622 1.00 95.25 91 VAL A CA 1
ATOM 672 C C . VAL A 1 91 ? 19.349 11.230 -3.781 1.00 95.25 91 VAL A C 1
ATOM 674 O O . VAL A 1 91 ? 18.376 10.484 -3.915 1.00 95.25 91 VAL A O 1
ATOM 677 N N . ALA A 1 92 ? 20.593 10.744 -3.717 1.00 96.19 92 ALA A N 1
ATOM 678 C CA . ALA A 1 92 ? 20.877 9.312 -3.759 1.00 96.19 92 ALA A CA 1
ATOM 679 C C . ALA A 1 92 ? 20.348 8.585 -2.512 1.00 96.19 92 ALA A C 1
ATOM 681 O O . ALA A 1 92 ? 19.804 7.486 -2.642 1.00 96.19 92 ALA A O 1
ATOM 682 N N . ASP A 1 93 ? 20.425 9.216 -1.336 1.00 97.06 93 ASP A N 1
ATOM 683 C CA . ASP A 1 93 ? 19.887 8.653 -0.092 1.00 97.06 93 ASP A CA 1
ATOM 684 C C . ASP A 1 93 ? 18.360 8.530 -0.160 1.00 97.06 93 ASP A C 1
ATOM 686 O O . ASP A 1 93 ? 17.804 7.486 0.190 1.00 97.06 93 ASP A O 1
ATOM 690 N N . LEU A 1 94 ? 17.678 9.539 -0.718 1.00 95.38 94 LEU A N 1
ATOM 691 C CA . LEU A 1 94 ? 16.236 9.478 -0.983 1.00 95.38 94 LEU A CA 1
ATOM 692 C C . LEU A 1 94 ? 15.886 8.337 -1.946 1.00 95.38 94 LEU A C 1
ATOM 694 O O . LEU A 1 94 ? 14.928 7.595 -1.717 1.00 95.38 94 LEU A O 1
ATOM 698 N N . ALA A 1 95 ? 16.675 8.158 -3.008 1.00 96.62 95 ALA A N 1
ATOM 699 C CA . ALA A 1 95 ? 16.469 7.074 -3.961 1.00 96.62 95 ALA A CA 1
ATOM 700 C C . ALA A 1 95 ? 16.680 5.695 -3.317 1.00 96.62 95 ALA A C 1
ATOM 702 O O . ALA A 1 95 ? 15.914 4.767 -3.590 1.00 96.62 95 ALA A O 1
ATOM 703 N N . PHE A 1 96 ? 17.692 5.538 -2.461 1.00 97.94 96 PHE A N 1
ATOM 704 C CA . PHE A 1 96 ? 17.933 4.287 -1.745 1.00 97.94 96 PHE A CA 1
ATOM 705 C C . PHE A 1 96 ? 16.809 3.983 -0.748 1.00 97.94 96 PHE A C 1
ATOM 707 O O . PHE A 1 96 ? 16.288 2.862 -0.738 1.00 97.94 96 PHE A O 1
ATOM 714 N N . ALA A 1 97 ? 16.374 4.989 0.015 1.00 97.69 97 ALA A N 1
ATOM 715 C CA . ALA A 1 97 ? 15.259 4.872 0.945 1.00 97.69 97 ALA A CA 1
ATOM 716 C C . ALA A 1 97 ? 13.962 4.463 0.229 1.00 97.69 97 ALA A C 1
ATOM 718 O O . ALA A 1 97 ? 13.348 3.462 0.596 1.00 97.69 97 ALA A O 1
ATOM 719 N N . ALA A 1 98 ? 13.590 5.163 -0.844 1.00 97.50 98 ALA A N 1
ATOM 720 C CA . ALA A 1 98 ? 12.333 4.927 -1.554 1.00 97.50 98 ALA A CA 1
ATOM 721 C C . ALA A 1 98 ? 12.310 3.635 -2.393 1.00 97.50 98 ALA A C 1
ATOM 723 O O . ALA A 1 98 ? 11.230 3.150 -2.731 1.00 97.50 98 ALA A O 1
ATOM 724 N N . LYS A 1 99 ? 13.474 3.078 -2.763 1.00 97.19 99 LYS A N 1
ATOM 725 C CA . LYS A 1 99 ? 13.561 1.871 -3.613 1.00 97.19 99 LYS A CA 1
ATOM 726 C C . LYS A 1 99 ? 13.925 0.596 -2.862 1.00 97.19 99 LYS A C 1
ATOM 728 O O . LYS A 1 99 ? 13.698 -0.475 -3.416 1.00 97.19 99 LYS A O 1
ATOM 733 N N . HIS A 1 100 ? 14.519 0.699 -1.673 1.00 95.31 100 HIS A N 1
ATOM 734 C CA . HIS A 1 100 ? 15.041 -0.464 -0.950 1.00 95.31 100 HIS A CA 1
ATOM 735 C C . HIS A 1 100 ? 14.785 -0.381 0.555 1.00 95.31 100 HIS A C 1
ATOM 737 O O . HIS A 1 100 ? 14.089 -1.235 1.088 1.00 95.31 100 HIS A O 1
ATOM 743 N N . ALA A 1 101 ? 15.327 0.626 1.249 1.00 96.25 101 ALA A N 1
ATOM 744 C CA . ALA A 1 101 ? 15.366 0.595 2.716 1.00 96.25 101 ALA A CA 1
ATOM 745 C C . ALA A 1 101 ? 14.006 0.842 3.391 1.00 96.25 101 ALA A C 1
ATOM 747 O O . ALA A 1 101 ? 13.772 0.338 4.484 1.00 96.25 101 ALA A O 1
ATOM 748 N N . GLY A 1 102 ? 13.123 1.615 2.753 1.00 92.56 102 GLY A N 1
ATOM 749 C CA . GLY A 1 102 ? 11.815 1.998 3.292 1.00 92.56 102 GLY A CA 1
ATOM 750 C C . GLY A 1 102 ? 10.627 1.541 2.446 1.00 92.56 102 GLY A C 1
ATOM 751 O O . GLY A 1 102 ? 9.510 1.989 2.693 1.00 92.56 102 GLY A O 1
ATOM 752 N N . VAL A 1 103 ? 10.841 0.697 1.430 1.00 97.19 103 VAL A N 1
ATOM 753 C CA . VAL A 1 103 ? 9.760 0.238 0.548 1.00 97.19 103 VAL A CA 1
ATOM 754 C C . VAL A 1 103 ? 9.170 -1.079 1.043 1.00 97.19 103 VAL A C 1
ATOM 756 O O . VAL A 1 103 ? 9.892 -2.032 1.324 1.00 97.19 103 VAL A O 1
ATOM 759 N N . ILE A 1 104 ? 7.841 -1.151 1.087 1.00 97.69 104 ILE A N 1
ATOM 760 C CA . ILE A 1 104 ? 7.108 -2.406 1.260 1.00 97.69 104 ILE A CA 1
ATOM 761 C C . ILE A 1 104 ? 6.485 -2.753 -0.089 1.00 97.69 104 ILE A C 1
ATOM 763 O O . ILE A 1 104 ? 5.629 -2.035 -0.605 1.00 97.69 104 ILE A O 1
ATOM 767 N N . GLN A 1 105 ? 6.955 -3.845 -0.685 1.00 97.06 105 GLN A N 1
ATOM 768 C CA . GLN A 1 105 ? 6.403 -4.376 -1.927 1.00 97.06 105 GLN A CA 1
ATOM 769 C C . GLN A 1 105 ? 5.216 -5.297 -1.632 1.00 97.06 105 GLN A C 1
ATOM 771 O O . GLN A 1 105 ? 5.155 -5.926 -0.577 1.00 97.06 105 GLN A O 1
ATOM 776 N N . MET A 1 106 ? 4.271 -5.394 -2.571 1.00 97.62 106 MET A N 1
ATOM 777 C CA . MET A 1 106 ? 3.114 -6.289 -2.410 1.00 97.62 106 MET A CA 1
ATOM 778 C C . MET A 1 106 ? 3.521 -7.762 -2.535 1.00 97.62 106 MET A C 1
ATOM 780 O O . MET A 1 106 ? 2.907 -8.636 -1.924 1.00 97.62 106 MET A O 1
ATOM 784 N N . ALA A 1 107 ? 4.564 -8.029 -3.323 1.00 97.62 107 ALA A N 1
ATOM 785 C CA . ALA A 1 107 ? 5.064 -9.363 -3.615 1.00 97.62 107 ALA A CA 1
ATOM 786 C C . ALA A 1 107 ? 6.578 -9.351 -3.832 1.00 97.62 107 ALA A C 1
ATOM 788 O O . ALA A 1 107 ? 7.109 -8.398 -4.413 1.00 97.62 107 ALA A O 1
ATOM 789 N N . ASP A 1 108 ? 7.238 -10.434 -3.430 1.00 96.88 108 ASP A N 1
ATOM 790 C CA . ASP A 1 108 ? 8.665 -10.655 -3.665 1.00 96.88 108 ASP A CA 1
ATOM 791 C C . ASP A 1 108 ? 8.937 -11.121 -5.112 1.00 96.88 108 ASP A C 1
ATOM 793 O O . ASP A 1 108 ? 8.052 -11.618 -5.812 1.00 96.88 108 ASP A O 1
ATOM 797 N N . ILE A 1 109 ? 10.184 -10.969 -5.568 1.00 97.44 109 ILE A N 1
ATOM 798 C CA . ILE A 1 109 ? 10.640 -11.464 -6.877 1.00 97.44 109 ILE A CA 1
ATOM 799 C C . ILE A 1 109 ? 10.599 -13.001 -6.941 1.00 97.44 109 ILE A C 1
ATOM 801 O O . ILE A 1 109 ? 10.928 -13.683 -5.968 1.00 97.44 109 ILE A O 1
ATOM 805 N N . LEU A 1 110 ? 10.249 -13.562 -8.105 1.00 98.00 110 LEU A N 1
ATOM 806 C CA . LEU A 1 110 ? 10.177 -15.014 -8.287 1.00 98.00 110 LEU A CA 1
ATOM 807 C C . LEU A 1 110 ? 11.476 -15.644 -8.815 1.00 98.00 110 LEU A C 1
ATOM 809 O O . LEU A 1 110 ? 12.194 -15.025 -9.606 1.00 98.00 110 LEU A O 1
ATOM 813 N N . PRO A 1 111 ? 11.758 -16.916 -8.459 1.00 97.31 111 PRO A N 1
ATOM 814 C CA . PRO A 1 111 ? 12.897 -17.657 -8.990 1.00 97.31 111 PRO A CA 1
ATOM 815 C C . PRO A 1 111 ? 12.875 -17.781 -10.516 1.00 97.31 111 PRO A C 1
ATOM 817 O O . PRO A 1 111 ? 11.816 -17.863 -11.137 1.00 97.31 111 PRO A O 1
ATOM 820 N N . ALA A 1 112 ? 14.061 -17.929 -11.112 1.00 96.88 112 ALA A N 1
ATOM 821 C CA . ALA A 1 112 ? 14.274 -17.913 -12.562 1.00 96.88 112 ALA A CA 1
ATOM 822 C C . ALA A 1 112 ? 13.352 -18.845 -13.377 1.00 96.88 112 ALA A C 1
ATOM 824 O O . ALA A 1 112 ? 12.947 -18.493 -14.479 1.00 96.88 112 ALA A O 1
ATOM 825 N N . ARG A 1 113 ? 12.965 -20.014 -12.840 1.00 97.19 113 ARG A N 1
ATOM 826 C CA . ARG A 1 113 ? 12.051 -20.954 -13.524 1.00 97.19 113 ARG A CA 1
ATOM 827 C C . ARG A 1 113 ? 10.666 -20.350 -13.805 1.00 97.19 113 ARG A C 1
ATOM 829 O O . ARG A 1 113 ? 10.003 -20.771 -14.746 1.00 97.19 113 ARG A O 1
ATOM 836 N N . ARG A 1 114 ? 10.222 -19.397 -12.985 1.00 95.12 114 ARG A N 1
ATOM 837 C CA . ARG A 1 114 ? 8.957 -18.659 -13.124 1.00 95.12 114 ARG A CA 1
ATOM 838 C C . ARG A 1 114 ? 9.227 -17.158 -12.991 1.00 95.12 114 ARG A C 1
ATOM 840 O O . ARG A 1 114 ? 8.542 -16.470 -12.244 1.00 95.12 114 ARG A O 1
ATOM 847 N N . ALA A 1 115 ? 10.275 -16.685 -13.673 1.00 96.06 115 ALA A N 1
ATOM 848 C CA . ALA A 1 115 ? 10.819 -15.343 -13.505 1.00 96.06 115 ALA A CA 1
ATOM 849 C C . ALA A 1 115 ? 9.742 -14.262 -13.658 1.00 96.06 115 ALA A C 1
ATOM 851 O O . ALA A 1 115 ? 9.106 -14.110 -14.708 1.00 96.06 115 ALA A O 1
ATOM 852 N N . ARG A 1 116 ? 9.566 -13.502 -12.585 1.00 97.50 116 ARG A N 1
ATOM 853 C CA . ARG A 1 116 ? 8.684 -12.347 -12.483 1.00 97.50 116 ARG A CA 1
ATOM 854 C C . ARG A 1 116 ? 9.314 -11.362 -11.519 1.00 97.50 116 ARG A C 1
ATOM 856 O O . ARG A 1 116 ? 9.935 -11.785 -10.543 1.00 97.50 116 ARG A O 1
ATOM 863 N N . GLY A 1 117 ? 9.172 -10.077 -11.829 1.00 96.44 117 GLY A N 1
ATOM 864 C CA . GLY A 1 117 ? 9.559 -9.000 -10.930 1.00 96.44 117 GLY A CA 1
ATOM 865 C C . GLY A 1 117 ? 8.730 -9.009 -9.640 1.00 96.44 117 GLY A C 1
ATOM 866 O O . GLY A 1 117 ? 7.837 -9.839 -9.474 1.00 96.44 117 GLY A O 1
ATOM 867 N N . PRO A 1 118 ? 9.021 -8.091 -8.712 1.00 97.38 118 PRO A N 1
ATOM 868 C CA . PRO A 1 118 ? 8.186 -7.911 -7.534 1.00 97.38 118 PRO A CA 1
ATOM 869 C C . PRO A 1 118 ? 6.798 -7.366 -7.908 1.00 97.38 118 PRO A C 1
ATOM 871 O O . PRO A 1 118 ? 6.587 -6.891 -9.023 1.00 97.38 118 PRO A O 1
ATOM 874 N N . ASN A 1 119 ? 5.871 -7.383 -6.949 1.00 98.19 119 ASN A N 1
ATOM 875 C CA . ASN A 1 119 ? 4.450 -7.022 -7.111 1.00 98.19 119 ASN A CA 1
ATOM 876 C C . ASN A 1 119 ? 3.658 -7.890 -8.119 1.00 98.19 119 ASN A C 1
ATOM 878 O O . ASN A 1 119 ? 2.590 -7.481 -8.564 1.00 98.19 119 ASN A O 1
ATOM 882 N N . GLU A 1 120 ? 4.140 -9.088 -8.447 1.00 98.38 120 GLU A N 1
ATOM 883 C CA . GLU A 1 120 ? 3.421 -10.059 -9.283 1.00 98.38 120 GLU A CA 1
ATOM 884 C C . GLU A 1 120 ? 2.692 -11.108 -8.418 1.00 98.38 120 GLU A C 1
ATOM 886 O O . GLU A 1 120 ? 3.199 -11.452 -7.343 1.00 98.38 120 GLU A O 1
ATOM 891 N N . PRO A 1 121 ? 1.543 -11.668 -8.859 1.00 98.12 121 PRO A N 1
ATOM 892 C CA . PRO A 1 121 ? 0.680 -12.494 -8.006 1.00 98.12 121 PRO A CA 1
ATOM 893 C C . PRO A 1 121 ? 1.389 -13.651 -7.297 1.00 98.12 121 PRO A C 1
ATOM 895 O O . PRO A 1 121 ? 1.170 -13.882 -6.111 1.00 98.12 121 PRO A O 1
ATOM 898 N N . GLY A 1 122 ? 2.294 -14.350 -7.986 1.00 97.56 122 GLY A N 1
ATOM 899 C CA . GLY A 1 122 ? 2.982 -15.510 -7.417 1.00 97.56 122 GLY A CA 1
ATOM 900 C C . GLY A 1 122 ? 3.922 -15.210 -6.250 1.00 97.56 122 GLY A C 1
ATOM 901 O O . GLY A 1 122 ? 4.303 -16.143 -5.545 1.00 97.56 122 GLY A O 1
ATOM 902 N N . GLY A 1 123 ? 4.326 -13.952 -6.056 1.00 97.88 123 GLY A N 1
ATOM 903 C CA . GLY A 1 123 ? 5.176 -13.543 -4.934 1.00 97.88 123 GLY A CA 1
ATOM 904 C C . GLY A 1 123 ? 4.391 -13.014 -3.729 1.00 97.88 123 GLY A C 1
ATOM 905 O O . GLY A 1 123 ? 5.006 -12.629 -2.732 1.00 97.88 123 GLY A O 1
ATOM 906 N N . ILE A 1 124 ? 3.057 -12.933 -3.815 1.00 98.31 124 ILE A N 1
ATOM 907 C CA . ILE A 1 124 ? 2.213 -12.446 -2.722 1.00 98.31 124 ILE A CA 1
ATOM 908 C C . ILE A 1 124 ? 2.099 -13.544 -1.660 1.00 98.31 124 ILE A C 1
ATOM 910 O O . ILE A 1 124 ? 1.669 -14.663 -1.934 1.00 98.31 124 ILE A O 1
ATOM 914 N N . LYS A 1 125 ? 2.445 -13.219 -0.412 1.00 98.12 125 LYS A N 1
ATOM 915 C CA . LYS A 1 125 ? 2.251 -14.122 0.733 1.00 98.12 125 LYS A CA 1
ATOM 916 C C . LYS A 1 125 ? 0.769 -14.175 1.100 1.00 98.12 125 LYS A C 1
ATOM 918 O O . LYS A 1 125 ? 0.118 -13.136 1.138 1.00 98.12 125 LYS A O 1
ATOM 923 N N . PHE A 1 126 ? 0.248 -15.348 1.464 1.00 98.12 126 PHE A N 1
ATOM 924 C CA . PHE A 1 126 ? -1.177 -15.496 1.799 1.00 98.12 126 PHE A CA 1
ATOM 925 C C . PHE A 1 126 ? -1.645 -14.585 2.941 1.00 98.12 126 PHE A C 1
ATOM 927 O O . PHE A 1 126 ? -2.751 -14.068 2.870 1.00 98.12 126 PHE A O 1
ATOM 934 N N . GLY A 1 127 ? -0.800 -14.336 3.949 1.00 97.88 127 GLY A N 1
ATOM 935 C CA . GLY A 1 127 ? -1.106 -13.373 5.014 1.00 97.88 127 GLY A CA 1
ATOM 936 C C . GLY A 1 127 ? -1.262 -11.947 4.482 1.00 97.88 127 GLY A C 1
ATOM 937 O O . GLY A 1 127 ? -2.283 -11.319 4.719 1.00 97.88 127 GLY A O 1
ATOM 938 N N . HIS A 1 128 ? -0.314 -11.481 3.657 1.00 98.06 128 HIS A N 1
ATOM 939 C CA . HIS A 1 128 ? -0.431 -10.169 3.010 1.00 98.06 128 HIS A CA 1
ATOM 940 C C . HIS A 1 128 ? -1.677 -10.093 2.128 1.00 98.06 128 HIS A C 1
ATOM 942 O O . HIS A 1 128 ? -2.357 -9.076 2.116 1.00 98.06 128 HIS A O 1
ATOM 948 N N . PHE A 1 129 ? -1.980 -11.161 1.385 1.00 98.31 129 PHE A N 1
ATOM 949 C CA . PHE A 1 129 ? -3.179 -11.204 0.560 1.00 98.31 129 PHE A CA 1
ATOM 950 C C . PHE A 1 129 ? -4.452 -11.100 1.404 1.00 98.31 129 PHE A C 1
ATOM 952 O O . PHE A 1 129 ? -5.346 -10.341 1.046 1.00 98.31 129 PHE A O 1
ATOM 959 N N . ALA A 1 130 ? -4.519 -11.806 2.535 1.00 98.31 130 ALA A N 1
ATOM 960 C CA . ALA A 1 130 ? -5.634 -11.687 3.467 1.00 98.31 130 ALA A CA 1
ATOM 961 C C . ALA A 1 130 ? -5.794 -10.241 3.970 1.00 98.31 130 ALA A C 1
ATOM 963 O O . ALA A 1 130 ? -6.904 -9.720 3.919 1.00 98.31 130 ALA A O 1
ATOM 964 N N . ASP A 1 131 ? -4.697 -9.569 4.333 1.00 98.00 131 ASP A N 1
ATOM 965 C CA . ASP A 1 131 ? -4.711 -8.178 4.815 1.00 98.00 131 ASP A CA 1
ATOM 966 C C . ASP A 1 131 ? -5.089 -7.150 3.724 1.00 98.00 131 ASP A C 1
ATOM 968 O O . ASP A 1 131 ? -5.625 -6.078 4.023 1.00 98.00 131 ASP A O 1
ATOM 972 N N . MET A 1 132 ? -4.856 -7.454 2.438 1.00 97.62 132 MET A N 1
ATOM 973 C CA . MET A 1 132 ? -5.337 -6.611 1.330 1.00 97.62 132 MET A CA 1
ATOM 974 C C . MET A 1 132 ? -6.870 -6.589 1.263 1.00 97.62 132 MET A C 1
ATOM 976 O O . MET A 1 132 ? -7.465 -5.578 0.876 1.00 97.62 132 MET A O 1
ATOM 980 N N . ILE A 1 133 ? -7.526 -7.688 1.643 1.00 98.31 133 ILE A N 1
ATOM 981 C CA . ILE A 1 133 ? -8.980 -7.816 1.585 1.00 98.31 133 ILE A CA 1
ATOM 982 C C . ILE A 1 133 ? -9.607 -7.195 2.829 1.00 98.31 133 ILE A C 1
ATOM 984 O O . ILE A 1 133 ? -9.463 -7.663 3.947 1.00 98.31 133 ILE A O 1
ATOM 988 N N . GLN A 1 134 ? -10.397 -6.148 2.621 1.00 97.62 134 GLN A N 1
ATOM 989 C CA . GLN A 1 134 ? -10.927 -5.290 3.688 1.00 97.62 134 GLN A CA 1
ATOM 990 C C . GLN A 1 134 ? -12.203 -5.846 4.358 1.00 97.62 134 GLN A C 1
ATOM 992 O O . GLN A 1 134 ? -13.028 -5.087 4.880 1.00 97.62 134 GLN A O 1
ATOM 997 N N . GLY A 1 135 ? -12.426 -7.160 4.265 1.00 96.94 135 GLY A N 1
ATOM 998 C CA . GLY A 1 135 ? -13.633 -7.822 4.766 1.00 96.94 135 GLY A CA 1
ATOM 999 C C . GLY A 1 135 ? -13.707 -7.826 6.292 1.00 96.94 135 GLY A C 1
ATOM 1000 O O . GLY A 1 135 ? -14.782 -7.624 6.857 1.00 96.94 135 GLY A O 1
ATOM 1001 N N . ASP A 1 136 ? -12.563 -7.976 6.953 1.00 94.38 136 ASP A N 1
ATOM 1002 C CA . ASP A 1 136 ? -12.408 -8.037 8.408 1.00 94.38 136 ASP A CA 1
ATOM 1003 C C . ASP A 1 136 ? -12.823 -6.731 9.110 1.00 94.38 136 ASP A C 1
ATOM 1005 O O . ASP A 1 136 ? -13.573 -6.760 10.088 1.00 94.38 136 ASP A O 1
ATOM 1009 N N . ARG A 1 137 ? -12.432 -5.567 8.575 1.00 96.06 137 ARG A N 1
ATOM 1010 C CA . ARG A 1 137 ? -12.807 -4.261 9.138 1.00 96.06 137 ARG A CA 1
ATOM 1011 C C . ARG A 1 137 ? -14.267 -3.900 8.874 1.00 96.06 137 ARG A C 1
ATOM 1013 O O . ARG A 1 137 ? -14.835 -3.094 9.609 1.00 96.06 137 ARG A O 1
ATOM 1020 N N . LYS A 1 138 ? -14.880 -4.479 7.834 1.00 96.38 138 LYS A N 1
ATOM 1021 C CA . LYS A 1 138 ? -16.286 -4.242 7.462 1.00 96.38 138 LYS A CA 1
ATOM 1022 C C . LYS A 1 138 ? -17.252 -5.187 8.178 1.00 96.38 138 LYS A C 1
ATOM 1024 O O . LYS A 1 138 ? -18.357 -4.775 8.525 1.00 96.38 138 LYS A O 1
ATOM 1029 N N . TYR A 1 139 ? -16.841 -6.433 8.404 1.00 95.50 139 TYR A N 1
ATOM 1030 C CA . TYR A 1 139 ? -17.637 -7.482 9.040 1.00 95.50 139 TYR A CA 1
ATOM 1031 C C . TYR A 1 139 ? -16.918 -8.067 10.273 1.00 95.50 139 TYR A C 1
ATOM 1033 O O . TYR A 1 139 ? -16.722 -9.278 10.351 1.00 95.50 139 TYR A O 1
ATOM 1041 N N . PRO A 1 140 ? -16.552 -7.242 11.278 1.00 93.69 140 PRO A N 1
ATOM 1042 C CA . PRO A 1 140 ? -15.676 -7.664 12.381 1.00 93.69 140 PRO A CA 1
ATOM 1043 C C . PRO A 1 140 ? -16.286 -8.729 13.304 1.00 93.69 140 PRO A C 1
ATOM 1045 O O . PRO A 1 140 ? -15.564 -9.393 14.040 1.00 93.69 140 PRO A O 1
ATOM 1048 N N . ASN A 1 141 ? -17.611 -8.895 13.269 1.00 96.50 141 ASN A N 1
ATOM 1049 C CA . ASN A 1 141 ? -18.347 -9.868 14.079 1.00 96.50 141 ASN A CA 1
ATOM 1050 C C . ASN A 1 141 ? -18.838 -11.078 13.263 1.00 96.50 141 ASN A C 1
ATOM 1052 O O . ASN A 1 141 ? -19.534 -11.930 13.809 1.00 96.50 141 ASN A O 1
ATOM 1056 N N . ASP A 1 142 ? -18.502 -11.151 11.972 1.00 97.75 142 ASP A N 1
ATOM 1057 C CA . ASP A 1 142 ? -18.828 -12.278 11.093 1.00 97.75 142 ASP A CA 1
ATOM 1058 C C . ASP A 1 142 ? -17.532 -12.840 10.478 1.00 97.75 142 ASP A C 1
ATOM 1060 O O . ASP A 1 142 ? -17.160 -12.502 9.347 1.00 97.75 142 ASP A O 1
ATOM 1064 N N . PRO A 1 143 ? -16.802 -13.683 11.233 1.00 96.12 143 PRO A N 1
ATOM 1065 C CA . PRO A 1 143 ? -15.511 -14.206 10.797 1.00 96.12 143 PRO A CA 1
ATOM 1066 C C . PRO A 1 143 ? -15.633 -15.125 9.579 1.00 96.12 143 PRO A C 1
ATOM 1068 O O . PRO A 1 143 ? -14.691 -15.222 8.795 1.00 96.12 143 PRO A O 1
ATOM 1071 N N . VAL A 1 144 ? -16.785 -15.779 9.387 1.00 98.31 144 VAL A N 1
ATOM 1072 C CA . VAL A 1 144 ? -17.033 -16.626 8.214 1.00 98.31 144 VAL A CA 1
ATOM 1073 C C . VAL A 1 144 ? -17.104 -15.752 6.972 1.00 98.31 144 VAL A C 1
ATOM 1075 O O . VAL A 1 144 ? -16.391 -16.019 6.006 1.00 98.31 144 VAL A O 1
ATOM 1078 N N . LYS A 1 145 ? -17.891 -14.671 7.008 1.00 98.12 145 LYS A N 1
ATOM 1079 C CA . LYS A 1 145 ? -17.970 -13.735 5.885 1.00 98.12 145 LYS A CA 1
ATOM 1080 C C . LYS A 1 145 ? -16.622 -13.093 5.579 1.00 98.12 145 LYS A C 1
ATOM 1082 O O . LYS A 1 145 ? -16.207 -13.118 4.426 1.00 98.12 145 LYS A O 1
ATOM 1087 N N . ALA A 1 146 ? -15.925 -12.573 6.590 1.00 96.56 146 ALA A N 1
ATOM 1088 C CA . ALA A 1 146 ? -14.609 -11.964 6.392 1.00 96.56 146 ALA A CA 1
ATOM 1089 C C . ALA A 1 146 ? -13.616 -12.947 5.745 1.00 96.56 146 ALA A C 1
ATOM 1091 O O . ALA A 1 146 ? -12.912 -12.585 4.806 1.00 96.56 146 ALA A O 1
ATOM 1092 N N . THR A 1 147 ? -13.624 -14.211 6.180 1.00 97.81 147 THR A N 1
ATOM 1093 C CA . THR A 1 147 ? -12.765 -15.258 5.607 1.00 97.81 147 THR A CA 1
ATOM 1094 C C . THR A 1 147 ? -13.170 -15.614 4.174 1.00 97.81 147 THR A C 1
ATOM 1096 O O . THR A 1 147 ? -12.310 -15.784 3.314 1.00 97.81 147 THR A O 1
ATOM 1099 N N . LEU A 1 148 ? -14.469 -15.711 3.878 1.00 98.44 148 LEU A N 1
ATOM 1100 C CA . LEU A 1 148 ? -14.948 -16.049 2.535 1.00 98.44 148 LEU A CA 1
ATOM 1101 C C . LEU A 1 148 ? -14.694 -14.937 1.509 1.00 98.44 148 LEU A C 1
ATOM 1103 O O . LEU A 1 148 ? -14.477 -15.256 0.343 1.00 98.44 148 LEU A O 1
ATOM 1107 N N . GLU A 1 149 ? -14.647 -13.666 1.918 1.00 98.56 149 GLU A N 1
ATOM 1108 C CA . GLU A 1 149 ? -14.187 -12.573 1.044 1.00 98.56 149 GLU A CA 1
ATOM 1109 C C . GLU A 1 149 ? -12.717 -12.778 0.632 1.00 98.56 149 GLU A C 1
ATOM 1111 O O . GLU A 1 149 ? -12.373 -12.609 -0.539 1.00 98.56 149 GLU A O 1
ATOM 1116 N N . VAL A 1 150 ? -11.857 -13.224 1.561 1.00 98.56 150 VAL A N 1
ATOM 1117 C CA . VAL A 1 150 ? -10.457 -13.577 1.257 1.00 98.56 150 VAL A CA 1
ATOM 1118 C C . VAL A 1 150 ? -10.393 -14.760 0.293 1.00 98.56 150 VAL A C 1
ATOM 1120 O O . VAL A 1 150 ? -9.657 -14.709 -0.692 1.00 98.56 150 VAL A O 1
ATOM 1123 N N . VAL A 1 151 ? -11.185 -15.810 0.532 1.00 98.56 151 VAL A N 1
ATOM 1124 C CA . VAL A 1 151 ? -11.241 -16.988 -0.353 1.00 98.56 151 VAL A CA 1
ATOM 1125 C C . VAL A 1 151 ? -11.717 -16.604 -1.753 1.00 98.56 151 VAL A C 1
ATOM 1127 O O . VAL A 1 151 ? -11.093 -17.003 -2.732 1.00 98.56 151 VAL A O 1
ATOM 1130 N N . GLY A 1 152 ? -12.786 -15.813 -1.863 1.00 98.50 152 GLY A N 1
ATOM 1131 C CA . GLY A 1 152 ? -13.334 -15.383 -3.149 1.00 98.50 152 GLY A CA 1
ATOM 1132 C C . GLY A 1 152 ? -12.334 -14.560 -3.960 1.00 98.50 152 GLY A C 1
ATOM 1133 O O . GLY A 1 152 ? -12.114 -14.838 -5.140 1.00 98.50 152 GLY A O 1
ATOM 1134 N N . ALA A 1 153 ? -11.669 -13.595 -3.320 1.00 98.44 153 ALA A N 1
ATOM 1135 C CA . ALA A 1 153 ? -10.627 -12.811 -3.973 1.00 98.44 153 ALA A CA 1
ATOM 1136 C C . ALA A 1 153 ? -9.411 -13.674 -4.353 1.00 98.44 153 ALA A C 1
ATOM 1138 O O . ALA A 1 153 ? -8.838 -13.496 -5.429 1.00 98.44 153 ALA A O 1
ATOM 1139 N N . GLY A 1 154 ? -9.030 -14.614 -3.485 1.00 98.56 154 GLY A N 1
ATOM 1140 C CA . GLY A 1 154 ? -7.886 -15.500 -3.688 1.00 98.56 154 GLY A CA 1
ATOM 1141 C C . GLY A 1 154 ? -8.103 -16.479 -4.832 1.00 98.56 154 GLY A C 1
ATOM 1142 O O . GLY A 1 154 ? -7.213 -16.639 -5.659 1.00 98.56 154 GLY A O 1
ATOM 1143 N N . ALA A 1 155 ? -9.296 -17.068 -4.938 1.00 98.62 155 ALA A N 1
ATOM 1144 C CA . ALA A 1 155 ? -9.663 -17.928 -6.060 1.00 98.62 155 ALA A CA 1
ATOM 1145 C C . ALA A 1 155 ? -9.584 -17.165 -7.392 1.00 98.62 155 ALA A C 1
ATOM 1147 O O . ALA A 1 155 ? -9.043 -17.671 -8.372 1.00 98.62 155 ALA A O 1
ATOM 1148 N N . MET A 1 156 ? -10.054 -15.915 -7.424 1.00 98.56 156 MET A N 1
ATOM 1149 C CA . MET A 1 156 ? -9.950 -15.083 -8.622 1.00 98.56 156 MET A CA 1
ATOM 1150 C C . MET A 1 156 ? -8.489 -14.770 -8.976 1.00 98.56 156 MET A C 1
ATOM 1152 O O . MET A 1 156 ? -8.059 -15.009 -10.104 1.00 98.56 156 MET A O 1
ATOM 1156 N N . LEU A 1 157 ? -7.695 -14.276 -8.023 1.00 98.56 157 LEU A N 1
ATOM 1157 C CA . LEU A 1 157 ? -6.330 -13.845 -8.322 1.00 98.56 157 LEU A CA 1
ATOM 1158 C C . LEU A 1 157 ? -5.377 -15.023 -8.567 1.00 98.56 157 LEU A C 1
ATOM 1160 O O . LEU A 1 157 ? -4.632 -15.024 -9.548 1.00 98.56 157 LEU A O 1
ATOM 1164 N N . PHE A 1 158 ? -5.360 -16.003 -7.666 1.00 98.56 158 PHE A N 1
ATOM 1165 C CA . PHE A 1 158 ? -4.375 -17.078 -7.706 1.00 98.56 158 PHE A CA 1
ATOM 1166 C C . PHE A 1 158 ? -4.736 -18.160 -8.720 1.00 98.56 158 PHE A C 1
ATOM 1168 O O . PHE A 1 158 ? -3.845 -18.601 -9.441 1.00 98.56 158 PHE A O 1
ATOM 1175 N N . ASP A 1 159 ? -6.008 -18.540 -8.848 1.00 98.38 159 ASP A N 1
ATOM 1176 C CA . ASP A 1 159 ? -6.373 -19.598 -9.794 1.00 98.38 159 ASP A CA 1
ATOM 1177 C C . ASP A 1 159 ? -6.667 -19.027 -11.181 1.00 98.38 159 ASP A C 1
ATOM 1179 O O . ASP A 1 159 ? -6.075 -19.480 -12.155 1.00 98.38 159 ASP A O 1
ATOM 1183 N N . GLN A 1 160 ? -7.539 -18.019 -11.299 1.00 98.56 160 GLN A N 1
ATOM 1184 C CA . GLN A 1 160 ? -7.994 -17.564 -12.623 1.00 98.56 160 GLN A CA 1
ATOM 1185 C C . GLN A 1 160 ? -6.968 -16.702 -13.369 1.00 98.56 160 GLN A C 1
ATOM 1187 O O . GLN A 1 160 ? -6.944 -16.740 -14.595 1.00 98.56 160 GLN A O 1
ATOM 1192 N N . ILE A 1 161 ? -6.165 -15.901 -12.657 1.00 98.12 161 ILE A N 1
ATOM 1193 C CA . ILE A 1 161 ? -5.178 -14.999 -13.278 1.00 98.12 161 ILE A CA 1
ATOM 1194 C C . ILE A 1 161 ? -3.763 -15.576 -13.222 1.00 98.12 161 ILE A C 1
ATOM 1196 O O . ILE A 1 161 ? -3.022 -15.467 -14.194 1.00 98.12 161 ILE A O 1
ATOM 1200 N N . TRP A 1 162 ? -3.342 -16.111 -12.074 1.00 98.19 162 TRP A N 1
ATOM 1201 C CA . TRP A 1 162 ? -1.947 -16.512 -11.889 1.00 98.19 162 TRP A CA 1
ATOM 1202 C C . TRP A 1 162 ? -1.638 -17.933 -12.372 1.00 98.19 162 TRP A C 1
ATOM 1204 O O . TRP A 1 162 ? -0.600 -18.138 -13.003 1.00 98.19 162 TRP A O 1
ATOM 1214 N N . LEU A 1 163 ? -2.484 -18.914 -12.041 1.00 97.75 163 LEU A N 1
ATOM 1215 C CA . LEU A 1 163 ? -2.278 -20.316 -12.425 1.00 97.75 163 LEU A CA 1
ATOM 1216 C C . LEU A 1 163 ? -2.927 -20.697 -13.763 1.00 97.75 163 LEU A C 1
ATOM 1218 O O . LEU A 1 163 ? -2.405 -21.598 -14.423 1.00 97.75 163 LEU A O 1
ATOM 1222 N N . GLY A 1 164 ? -4.056 -20.071 -14.108 1.00 93.94 164 GLY A N 1
ATOM 1223 C CA . GLY A 1 164 ? -4.787 -20.259 -15.368 1.00 93.94 164 GLY A CA 1
ATOM 1224 C C . GLY A 1 164 ? -4.059 -19.709 -16.585 1.00 93.94 164 GLY A C 1
ATOM 1225 O O . GLY A 1 164 ? -4.280 -20.287 -17.674 1.00 93.94 164 GLY A O 1
#

Sequence (164 aa):
VDDCYVKVFTGDDEMADDIEPQFLLNLDKLFPAKSAAALKAAVGKSMFQAVHIPTTVSRTCDGGTTSRWSAMQIGMSFIGAYKMCAGEAAVADLAFAAKHAGVIQMADILPARRARGPNEPGGIKFGHFADMIQGDRKYPNDPVKATLEVVGAGAMLFDQIWLG

Secondary structure (DSSP, 8-state):
-TT-EEEEEES-HHHHHHS-GGGB--HHHHS-HHHHHHHHHHHTT-EEEEEE--HHHHHHS-TTHHHHHHHHHHHHHHHHHHT--TT-HHHHHHHHIIIIIS---SSPPPPGGG---TTSGGG--HHHHHHHSTHHHHSTT-HHHHHHHHHHHHIIIIIIIII-

pLDDT: mean 97.49, std 1.27, range [89.56, 98.69]

Radius of gyration: 17.93 Å; Cα contacts (8 Å, |Δi|>4): 198; chains: 1; bounding box: 43×44×39 Å